Protein AF-A0A7X9A065-F1 (afdb_monomer_lite)

Structure (mmCIF, N/CA/C/O backbone):
data_AF-A0A7X9A065-F1
#
_entry.id   AF-A0A7X9A065-F1
#
loop_
_atom_site.group_PDB
_atom_site.id
_atom_site.type_symbol
_atom_site.label_atom_id
_atom_site.label_alt_id
_atom_site.label_comp_id
_atom_site.label_asym_id
_atom_site.label_entity_id
_atom_site.label_seq_id
_atom_site.pdbx_PDB_ins_code
_atom_site.Cartn_x
_atom_site.Cartn_y
_atom_site.Cartn_z
_atom_site.occupancy
_atom_site.B_iso_or_equiv
_atom_site.auth_seq_id
_atom_site.auth_comp_id
_atom_site.auth_asym_id
_atom_site.auth_atom_id
_atom_site.pdbx_PDB_model_num
ATOM 1 N N . MET A 1 1 ? 16.146 -7.407 -34.701 1.00 36.81 1 MET A N 1
ATOM 2 C CA . MET A 1 1 ? 14.923 -7.524 -33.885 1.00 36.81 1 MET A CA 1
ATOM 3 C C . MET A 1 1 ? 15.182 -8.635 -32.891 1.00 36.81 1 MET A C 1
ATOM 5 O O . MET A 1 1 ? 15.459 -9.737 -33.337 1.00 36.81 1 MET A O 1
ATOM 9 N N . LYS A 1 2 ? 15.257 -8.338 -31.592 1.00 41.25 2 LYS A N 1
ATOM 10 C CA . LYS A 1 2 ? 15.306 -9.395 -30.576 1.00 41.25 2 LYS A CA 1
ATOM 11 C C . LYS A 1 2 ? 13.859 -9.694 -30.212 1.00 41.25 2 LYS A C 1
ATOM 13 O O . LYS A 1 2 ? 13.156 -8.780 -29.791 1.00 41.25 2 LYS A O 1
ATOM 18 N N . GLU A 1 3 ? 13.423 -10.917 -30.485 1.00 39.94 3 GLU A N 1
ATOM 19 C CA . GLU A 1 3 ? 12.138 -11.413 -30.013 1.00 39.94 3 GLU A CA 1
ATOM 20 C C . GLU A 1 3 ? 12.207 -11.517 -28.494 1.00 39.94 3 GLU A C 1
ATOM 22 O O . GLU A 1 3 ? 13.069 -12.201 -27.942 1.00 39.94 3 GLU A O 1
ATOM 27 N N . TYR A 1 4 ? 11.337 -10.769 -27.828 1.00 44.81 4 TYR A N 1
ATOM 28 C CA . TYR A 1 4 ? 11.037 -11.004 -26.429 1.00 44.81 4 TYR A CA 1
ATOM 29 C C . TYR A 1 4 ? 9.935 -12.062 -26.392 1.00 44.81 4 TYR A C 1
ATOM 31 O O . TYR A 1 4 ? 8.976 -11.932 -27.158 1.00 44.81 4 TYR A O 1
ATOM 39 N N . PRO A 1 5 ? 10.064 -13.111 -25.566 1.00 45.91 5 PRO A N 1
ATOM 40 C CA . PRO A 1 5 ? 9.018 -14.110 -25.453 1.00 45.91 5 PRO A CA 1
ATOM 41 C C . PRO A 1 5 ? 7.731 -13.434 -24.971 1.00 45.91 5 PRO A C 1
ATOM 43 O O . PRO A 1 5 ? 7.743 -12.608 -24.058 1.00 45.91 5 PRO A O 1
ATOM 46 N N . VAL A 1 6 ? 6.635 -13.758 -25.647 1.00 45.78 6 VAL A N 1
ATOM 47 C CA . VAL A 1 6 ? 5.284 -13.299 -25.332 1.00 45.78 6 VAL A CA 1
ATOM 48 C C . VAL A 1 6 ? 4.894 -13.912 -23.980 1.00 45.78 6 VAL A C 1
ATOM 50 O O . VAL A 1 6 ? 4.804 -15.129 -23.864 1.00 45.78 6 VAL A O 1
ATOM 53 N N . PHE A 1 7 ? 4.691 -13.085 -22.947 1.00 53.66 7 PHE A N 1
ATOM 54 C CA . PHE A 1 7 ? 4.377 -13.500 -21.562 1.00 53.66 7 PHE A CA 1
ATOM 55 C C . PHE A 1 7 ? 2.970 -14.114 -21.383 1.00 53.66 7 PHE A C 1
ATOM 57 O O . PHE A 1 7 ? 2.549 -14.423 -20.274 1.00 53.66 7 PHE A O 1
ATOM 64 N N . GLU A 1 8 ? 2.248 -14.326 -22.480 1.00 47.06 8 GLU A N 1
ATOM 65 C CA . GLU A 1 8 ? 0.825 -14.678 -22.531 1.00 47.06 8 GLU A CA 1
ATOM 66 C C . GLU A 1 8 ? 0.543 -16.174 -22.252 1.00 47.06 8 GLU A C 1
ATOM 68 O O . GLU A 1 8 ? -0.611 -16.588 -22.206 1.00 47.06 8 GLU A O 1
ATOM 73 N N . GLU A 1 9 ? 1.575 -16.995 -22.006 1.00 43.97 9 GLU A N 1
ATOM 74 C CA . GLU A 1 9 ? 1.438 -18.429 -21.671 1.00 43.97 9 GLU A CA 1
ATOM 75 C C 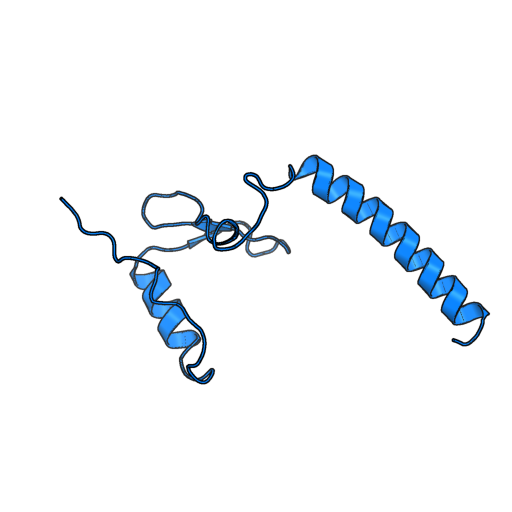. GLU A 1 9 ? 1.429 -18.750 -20.160 1.00 43.97 9 GLU A C 1
ATOM 77 O O . GLU A 1 9 ? 1.352 -19.916 -19.770 1.00 43.97 9 GLU A O 1
ATOM 82 N N . LEU A 1 10 ? 1.457 -17.753 -19.272 1.00 47.81 10 LEU A N 1
ATOM 83 C CA . LEU A 1 10 ? 1.458 -17.975 -17.818 1.00 47.81 10 LEU A CA 1
ATOM 84 C C . LEU A 1 10 ? 0.032 -18.097 -17.237 1.00 47.81 10 LEU A C 1
ATOM 86 O O . LEU A 1 10 ? -0.378 -17.292 -16.404 1.00 47.81 10 LEU A O 1
ATOM 90 N N . ILE A 1 11 ? -0.725 -19.130 -17.633 1.00 49.84 11 ILE A N 1
ATOM 91 C CA . ILE A 1 11 ? -1.964 -19.540 -16.934 1.00 49.84 11 ILE A CA 1
ATOM 92 C C . ILE A 1 11 ? -1.677 -20.750 -16.012 1.00 49.84 11 ILE A C 1
ATOM 94 O O . ILE A 1 11 ? -1.038 -21.714 -16.439 1.00 49.84 11 ILE A O 1
ATOM 98 N N . PRO A 1 12 ? -2.132 -20.739 -14.739 1.00 44.22 12 PRO A N 1
ATOM 99 C CA . PRO A 1 12 ? -1.503 -21.479 -13.648 1.00 44.22 12 PRO A CA 1
ATOM 100 C C . PRO A 1 12 ? -2.224 -22.796 -13.314 1.00 44.22 12 PRO A C 1
ATOM 102 O O . PRO A 1 12 ? -2.741 -22.950 -12.208 1.00 44.22 12 PRO A O 1
ATOM 105 N N . ASP A 1 13 ? -2.235 -23.761 -14.237 1.00 47.84 13 ASP A N 1
ATOM 106 C CA . ASP A 1 13 ? -2.719 -25.126 -13.937 1.00 47.84 13 ASP A CA 1
ATOM 107 C C . ASP A 1 13 ? -1.604 -26.186 -13.934 1.00 47.84 13 ASP A C 1
ATOM 109 O O . ASP A 1 13 ? -1.827 -27.366 -14.191 1.00 47.84 13 ASP A O 1
ATOM 113 N N . GLN A 1 14 ? -0.365 -25.779 -13.644 1.00 49.38 14 GLN A N 1
ATOM 114 C CA . GLN A 1 14 ? 0.731 -26.724 -13.427 1.00 49.38 14 GLN A CA 1
ATOM 115 C C . GLN A 1 14 ? 0.990 -26.915 -11.923 1.00 49.38 14 GLN A C 1
ATOM 117 O O . GLN A 1 14 ? 1.111 -25.932 -11.183 1.00 49.38 14 GLN A O 1
ATOM 122 N N . PRO A 1 15 ? 1.073 -28.170 -11.436 1.00 45.75 15 PRO A N 1
ATOM 123 C CA . PRO A 1 15 ? 1.323 -28.462 -10.031 1.00 45.75 15 PRO A CA 1
ATOM 124 C C . PRO A 1 15 ? 2.636 -27.813 -9.580 1.00 45.75 15 PRO A C 1
ATOM 126 O O . PRO A 1 15 ? 3.601 -27.746 -10.336 1.00 45.75 15 PRO A O 1
ATOM 129 N N . ARG A 1 16 ? 2.664 -27.356 -8.322 1.00 54.34 16 ARG A N 1
ATOM 130 C CA . ARG A 1 16 ? 3.722 -26.588 -7.626 1.00 54.34 16 ARG A CA 1
ATOM 131 C C . ARG A 1 16 ? 5.132 -27.231 -7.575 1.00 54.34 16 ARG A C 1
ATOM 133 O O . ARG A 1 16 ? 5.882 -26.954 -6.643 1.00 54.34 16 ARG A O 1
ATOM 140 N N . GLN A 1 17 ? 5.504 -28.119 -8.492 1.00 52.75 17 GLN A N 1
ATOM 141 C CA . GLN A 1 17 ? 6.734 -28.908 -8.413 1.00 52.75 17 GLN A CA 1
ATOM 142 C C . GLN A 1 17 ? 7.991 -28.178 -8.906 1.00 52.75 17 GLN A C 1
ATOM 144 O O . GLN A 1 17 ? 9.063 -28.486 -8.400 1.00 52.75 17 GLN A O 1
ATOM 149 N N . ASN A 1 18 ? 7.896 -27.133 -9.738 1.00 66.62 18 ASN A N 1
ATOM 150 C CA . ASN A 1 18 ? 9.095 -26.525 -10.343 1.00 66.62 18 ASN A CA 1
ATOM 151 C C . ASN A 1 18 ? 9.300 -25.039 -10.004 1.00 66.62 18 ASN A C 1
ATOM 153 O O . ASN A 1 18 ? 9.935 -24.316 -10.763 1.00 66.62 18 ASN A O 1
ATOM 157 N N . LEU A 1 19 ? 8.810 -24.554 -8.854 1.00 72.56 19 LEU A N 1
ATOM 158 C CA . LEU A 1 19 ? 9.026 -23.149 -8.461 1.00 72.56 19 LEU A CA 1
ATOM 159 C C . LEU A 1 19 ? 10.522 -22.804 -8.366 1.00 72.56 19 LEU A C 1
ATOM 161 O O . LEU A 1 19 ? 10.936 -21.725 -8.773 1.00 72.56 19 LEU A O 1
ATOM 165 N N . ARG A 1 20 ? 11.341 -23.730 -7.853 1.00 77.62 20 ARG A N 1
ATOM 166 C CA . ARG A 1 20 ? 12.794 -23.535 -7.758 1.00 77.62 20 ARG A CA 1
ATOM 167 C C . ARG A 1 20 ? 13.451 -23.463 -9.134 1.00 77.62 20 ARG A C 1
ATOM 169 O O . ARG A 1 20 ? 14.192 -22.523 -9.383 1.00 77.62 20 ARG A O 1
ATOM 176 N N . GLU A 1 21 ? 13.138 -24.406 -10.017 1.00 78.38 21 GLU A N 1
ATOM 177 C CA . GLU A 1 21 ? 13.667 -24.432 -11.388 1.00 78.38 21 GLU A CA 1
ATOM 178 C C . GLU A 1 21 ? 13.238 -23.188 -12.183 1.00 78.38 21 GLU A C 1
ATOM 180 O O . GLU A 1 21 ? 14.026 -22.609 -12.931 1.00 78.38 21 GLU A O 1
ATOM 185 N N . PHE A 1 22 ? 12.007 -22.721 -11.962 1.00 79.00 22 PHE A N 1
ATOM 186 C CA . PHE A 1 22 ? 11.489 -21.490 -12.546 1.00 79.00 22 PHE A CA 1
ATOM 187 C C . PHE A 1 22 ? 12.247 -20.251 -12.045 1.00 79.00 22 PHE A C 1
ATOM 189 O O . PHE A 1 22 ? 12.676 -19.426 -12.847 1.00 79.00 22 PHE A O 1
ATOM 196 N N . ILE A 1 23 ? 12.488 -20.144 -10.733 1.00 81.62 23 ILE A N 1
ATOM 197 C CA . ILE A 1 23 ? 13.297 -19.061 -10.148 1.00 81.62 23 ILE A CA 1
ATOM 198 C C . ILE A 1 23 ? 14.734 -19.092 -10.681 1.00 81.62 23 ILE A C 1
ATOM 200 O O . ILE A 1 23 ? 15.301 -18.040 -10.974 1.00 81.62 23 ILE A O 1
ATOM 204 N N . ASP A 1 24 ? 15.327 -20.278 -10.810 1.00 84.00 24 ASP A N 1
ATOM 205 C CA . ASP A 1 24 ? 16.680 -20.432 -11.343 1.00 84.00 24 ASP A CA 1
ATOM 206 C C . ASP A 1 24 ? 16.743 -19.969 -12.808 1.00 84.00 24 ASP A C 1
ATOM 208 O O . ASP A 1 24 ? 17.621 -19.184 -13.155 1.00 84.00 24 ASP A O 1
ATOM 212 N N . THR A 1 25 ? 15.738 -20.313 -13.620 1.00 83.50 25 THR A N 1
ATOM 213 C CA . THR A 1 25 ? 15.598 -19.826 -15.005 1.00 83.50 25 THR A CA 1
ATOM 214 C C . THR A 1 25 ? 15.471 -18.301 -15.074 1.00 83.50 25 THR A C 1
ATOM 216 O O . THR A 1 25 ? 16.097 -17.667 -15.922 1.00 83.50 25 THR A O 1
ATOM 219 N N . LEU A 1 26 ? 14.691 -17.683 -14.179 1.00 85.38 26 LEU A N 1
ATOM 220 C CA . LEU A 1 26 ? 14.565 -16.221 -14.115 1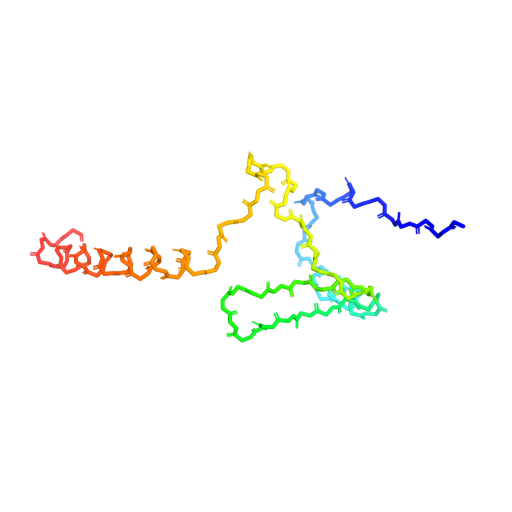.00 85.38 26 LEU A CA 1
ATOM 221 C C . LEU A 1 26 ? 15.898 -15.556 -13.757 1.00 85.38 26 LEU A C 1
ATOM 223 O O . LEU A 1 26 ? 16.292 -14.570 -14.382 1.00 85.38 26 LEU A O 1
ATOM 227 N N . ARG A 1 27 ? 16.619 -16.109 -12.781 1.00 84.00 27 ARG A N 1
ATOM 228 C CA . ARG A 1 27 ? 17.925 -15.588 -12.372 1.00 84.00 27 ARG A CA 1
ATOM 229 C C . ARG A 1 27 ? 18.956 -15.717 -13.494 1.00 84.00 27 ARG A C 1
ATOM 231 O O . ARG A 1 27 ? 19.671 -14.754 -13.761 1.00 84.00 27 ARG A O 1
ATOM 238 N N . ASP A 1 28 ? 18.994 -16.859 -14.175 1.00 86.69 28 ASP A N 1
ATOM 239 C CA . ASP A 1 28 ? 19.867 -17.091 -15.333 1.00 86.69 28 ASP A CA 1
ATOM 240 C C . ASP A 1 28 ? 19.486 -16.184 -16.515 1.00 86.69 28 ASP A C 1
ATOM 242 O O . ASP A 1 28 ? 20.347 -15.721 -17.263 1.00 86.69 28 ASP A O 1
ATOM 246 N N . GLY A 1 29 ? 18.195 -15.862 -16.637 1.00 83.50 29 GLY A N 1
ATOM 247 C CA . GLY A 1 29 ? 17.656 -14.887 -17.578 1.00 83.50 29 GLY A CA 1
ATOM 248 C C . GLY A 1 29 ? 18.023 -13.434 -17.268 1.00 83.50 29 GLY A C 1
ATOM 249 O O . GLY A 1 29 ? 17.779 -12.581 -18.116 1.00 83.50 29 GLY A O 1
ATOM 250 N N . GLY A 1 30 ? 18.624 -13.143 -16.108 1.00 85.62 30 GLY A N 1
ATOM 251 C CA . GLY A 1 30 ? 19.059 -11.804 -15.698 1.00 85.62 30 GLY A CA 1
ATOM 252 C C . GLY A 1 30 ? 18.025 -11.004 -14.901 1.00 85.62 30 GLY A C 1
ATOM 253 O O . GLY A 1 30 ? 18.225 -9.807 -14.705 1.00 85.62 30 GLY A O 1
ATOM 254 N N . TYR A 1 31 ? 16.937 -11.633 -14.447 1.00 88.50 31 TYR A N 1
ATOM 255 C CA . TYR A 1 31 ? 15.954 -10.979 -13.584 1.00 88.50 31 TYR A CA 1
ATOM 256 C C . TYR A 1 31 ? 16.481 -10.848 -12.152 1.00 88.50 31 TYR A C 1
ATOM 258 O O . TYR A 1 31 ? 17.156 -11.742 -11.630 1.00 88.50 31 TYR A O 1
ATOM 266 N N . GLN A 1 32 ? 16.149 -9.738 -11.498 1.00 87.94 32 GLN A N 1
ATOM 267 C CA . GLN A 1 32 ? 16.586 -9.426 -10.136 1.00 87.94 32 GLN A CA 1
ATOM 268 C C . GLN A 1 32 ? 15.418 -8.932 -9.289 1.00 87.94 32 GLN A C 1
ATOM 270 O O . GLN A 1 32 ? 14.465 -8.378 -9.816 1.00 87.94 32 GLN A O 1
ATOM 275 N N . VAL A 1 33 ? 15.486 -9.116 -7.973 1.00 87.25 33 VAL A N 1
ATOM 276 C CA . VAL A 1 33 ? 14.479 -8.584 -7.045 1.00 87.25 33 VAL A CA 1
ATOM 277 C C . VAL A 1 33 ? 15.092 -7.422 -6.277 1.00 87.25 33 VAL A C 1
ATOM 279 O O . VAL A 1 33 ? 16.115 -7.597 -5.609 1.00 87.25 33 VAL A O 1
ATOM 282 N N . THR A 1 34 ? 14.473 -6.250 -6.361 1.00 87.06 34 THR A N 1
ATOM 283 C CA . THR A 1 34 ? 14.822 -5.082 -5.545 1.00 87.06 34 THR A CA 1
ATOM 284 C C . THR A 1 34 ? 13.932 -5.018 -4.314 1.00 87.06 34 THR A C 1
ATOM 286 O O . THR A 1 34 ? 12.803 -5.500 -4.323 1.00 87.06 34 THR A O 1
ATOM 289 N N . ASP A 1 35 ? 14.463 -4.458 -3.227 1.00 81.50 35 ASP A N 1
ATOM 290 C CA . ASP A 1 35 ? 13.734 -4.285 -1.966 1.00 81.50 35 ASP A CA 1
ATOM 291 C C . ASP A 1 35 ? 13.147 -5.582 -1.378 1.00 81.50 35 ASP A C 1
ATOM 293 O O . ASP A 1 35 ? 12.142 -5.558 -0.675 1.00 81.50 35 ASP A O 1
ATOM 297 N N . GLY A 1 36 ? 13.825 -6.720 -1.583 1.00 81.19 36 GLY A N 1
ATOM 298 C CA . GLY A 1 36 ? 13.398 -8.046 -1.104 1.00 81.19 36 GLY A CA 1
ATOM 299 C C . GLY A 1 36 ? 13.242 -8.200 0.417 1.00 81.19 36 GLY A C 1
ATOM 300 O O . GLY A 1 36 ? 12.698 -9.199 0.877 1.00 81.19 36 GLY A O 1
ATOM 301 N N . HIS A 1 37 ? 13.728 -7.240 1.209 1.00 79.50 37 HIS A N 1
ATOM 302 C CA . HIS A 1 37 ? 13.492 -7.187 2.657 1.00 79.50 37 HIS A CA 1
ATOM 303 C C . HIS A 1 37 ? 12.168 -6.494 3.019 1.00 79.50 37 HIS A C 1
ATOM 305 O O . HIS A 1 37 ? 11.660 -6.653 4.128 1.00 79.50 37 HIS A O 1
ATOM 311 N N . THR A 1 38 ? 11.619 -5.710 2.097 1.00 82.19 38 THR A N 1
ATOM 312 C CA . THR A 1 38 ? 10.349 -5.016 2.277 1.00 82.19 38 THR A CA 1
ATOM 313 C C . THR A 1 38 ? 9.189 -5.934 1.884 1.00 82.19 38 THR A C 1
ATOM 315 O O . THR A 1 38 ? 9.388 -6.897 1.140 1.00 82.19 38 THR A O 1
ATOM 318 N N . PRO A 1 39 ? 7.968 -5.665 2.374 1.00 75.81 39 PRO A N 1
ATOM 319 C CA . PRO A 1 39 ? 6.787 -6.431 1.981 1.00 75.81 39 PRO A CA 1
ATOM 320 C C . PRO A 1 39 ? 6.396 -6.261 0.504 1.00 75.81 39 PRO A C 1
ATOM 322 O O . PRO A 1 39 ? 5.678 -7.112 -0.009 1.00 75.81 39 PRO A O 1
ATOM 325 N N . ASP A 1 40 ? 6.886 -5.218 -0.178 1.00 79.94 40 ASP A N 1
ATOM 326 C CA . ASP A 1 40 ? 6.514 -4.885 -1.558 1.00 79.94 40 ASP A CA 1
ATOM 327 C C . ASP A 1 40 ? 7.751 -4.843 -2.476 1.00 79.94 40 ASP A C 1
ATOM 329 O O . ASP A 1 40 ? 8.148 -3.753 -2.907 1.00 79.94 40 ASP A O 1
ATOM 333 N N . PRO A 1 41 ? 8.391 -5.997 -2.750 1.00 86.62 41 PRO A N 1
ATOM 334 C CA . PRO A 1 41 ? 9.550 -6.056 -3.626 1.00 86.62 41 PRO A CA 1
ATOM 335 C C . PRO A 1 41 ? 9.148 -5.913 -5.095 1.00 86.62 41 PRO A C 1
ATOM 337 O O . PRO A 1 41 ? 8.132 -6.458 -5.533 1.00 86.62 41 PRO A O 1
ATOM 340 N N . ASP A 1 42 ? 9.995 -5.248 -5.874 1.00 86.62 42 ASP A N 1
ATOM 341 C CA . ASP A 1 42 ? 9.812 -5.140 -7.319 1.00 86.62 42 ASP A CA 1
ATOM 342 C C . ASP A 1 42 ? 10.708 -6.161 -8.041 1.00 86.62 42 ASP A C 1
ATOM 344 O O . ASP A 1 42 ? 11.877 -6.372 -7.698 1.00 86.62 42 ASP A O 1
ATOM 348 N N . LEU A 1 43 ? 10.146 -6.821 -9.056 1.00 87.62 43 LEU A N 1
ATOM 349 C CA . LEU A 1 43 ? 10.895 -7.685 -9.963 1.00 87.62 43 LEU A CA 1
ATOM 350 C C . LEU A 1 43 ? 11.442 -6.830 -11.104 1.00 87.62 43 LEU A C 1
ATOM 352 O O . LEU A 1 43 ? 10.683 -6.163 -11.799 1.00 87.62 43 LEU A O 1
ATOM 356 N N . ILE A 1 44 ? 12.749 -6.866 -11.311 1.00 89.44 44 ILE A N 1
ATOM 357 C CA . ILE A 1 44 ? 13.469 -6.089 -12.314 1.00 89.44 44 ILE A CA 1
ATOM 358 C C . ILE A 1 44 ? 13.867 -6.999 -13.476 1.00 89.44 44 ILE A C 1
ATOM 360 O O . ILE A 1 44 ? 14.454 -8.065 -13.274 1.00 89.44 44 ILE A O 1
ATOM 364 N N . ASP A 1 45 ? 13.535 -6.571 -14.694 1.00 86.75 45 ASP A N 1
ATOM 365 C CA . ASP A 1 45 ? 13.900 -7.225 -15.945 1.00 86.75 45 ASP A CA 1
ATOM 366 C C . ASP A 1 45 ? 15.412 -7.081 -16.242 1.00 86.75 45 ASP A C 1
ATOM 368 O O . ASP A 1 45 ? 16.090 -6.218 -15.680 1.00 86.75 45 ASP A O 1
ATOM 372 N N . PRO A 1 46 ? 15.975 -7.880 -17.165 1.00 86.69 46 PRO A N 1
ATOM 373 C CA . PRO A 1 46 ? 17.398 -7.800 -17.517 1.00 86.69 46 PRO A CA 1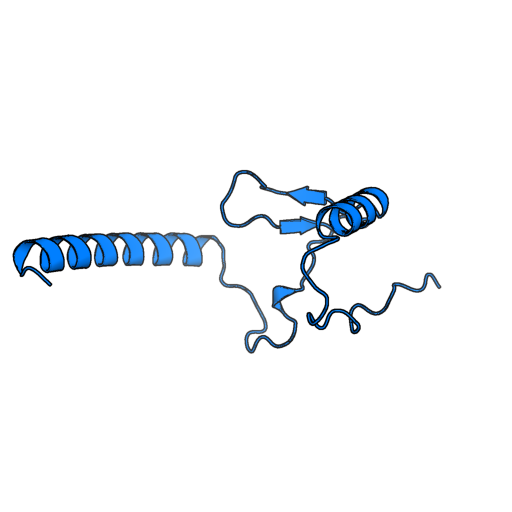
ATOM 374 C C . PRO A 1 46 ? 17.832 -6.464 -18.151 1.00 86.69 46 PRO A C 1
ATOM 376 O O . PRO A 1 46 ? 19.027 -6.215 -18.308 1.00 86.69 46 PRO A O 1
ATOM 379 N N . MET A 1 47 ? 16.884 -5.604 -18.545 1.00 84.50 47 MET A N 1
ATOM 380 C CA . MET A 1 47 ? 17.136 -4.232 -19.000 1.00 84.50 47 MET A CA 1
ATOM 381 C C . MET A 1 47 ? 17.082 -3.204 -17.858 1.00 84.50 47 MET A C 1
ATOM 383 O O . MET A 1 47 ? 17.260 -2.013 -18.118 1.00 84.50 47 MET A O 1
ATOM 387 N N . GLY A 1 48 ? 16.857 -3.630 -16.614 1.00 81.88 48 GLY A N 1
ATOM 388 C CA . GLY A 1 48 ? 16.798 -2.759 -15.444 1.00 81.88 48 GLY A CA 1
ATOM 389 C C . GLY A 1 48 ? 15.443 -2.080 -15.225 1.00 81.88 48 GLY A C 1
ATOM 390 O O . GLY A 1 48 ? 15.383 -1.090 -14.501 1.00 81.88 48 GLY A O 1
ATOM 391 N N . ARG A 1 49 ? 14.360 -2.557 -15.851 1.00 84.56 49 ARG A N 1
ATOM 392 C CA . ARG A 1 49 ? 13.005 -2.004 -15.679 1.00 84.56 49 ARG A CA 1
ATOM 393 C C . ARG A 1 49 ? 12.166 -2.891 -14.772 1.00 84.56 49 ARG A C 1
ATOM 395 O O . ARG A 1 49 ? 12.274 -4.109 -14.839 1.00 84.56 49 ARG A O 1
ATOM 402 N N . ALA A 1 50 ? 11.293 -2.285 -13.973 1.00 84.38 50 ALA A N 1
ATOM 403 C CA . ALA A 1 50 ? 10.322 -3.035 -13.188 1.00 84.38 50 ALA A CA 1
ATOM 404 C C . ALA A 1 50 ? 9.347 -3.789 -14.106 1.00 84.38 50 ALA A C 1
ATOM 406 O O . ALA A 1 50 ? 8.887 -3.266 -15.124 1.00 84.38 50 ALA A O 1
ATOM 407 N N . VAL A 1 51 ? 9.064 -5.036 -13.747 1.00 85.75 51 VAL A N 1
ATOM 408 C CA . VAL A 1 51 ? 8.088 -5.887 -14.415 1.00 85.75 51 VAL A CA 1
ATOM 409 C C . VAL A 1 51 ? 6.687 -5.432 -14.009 1.00 85.75 51 VAL A C 1
ATOM 411 O O . VAL A 1 51 ? 6.337 -5.398 -12.832 1.00 85.75 51 VAL A O 1
ATOM 414 N N . GLU A 1 52 ? 5.865 -5.112 -15.003 1.00 84.00 52 GLU A N 1
ATOM 415 C CA . GLU A 1 52 ? 4.536 -4.517 -14.819 1.00 84.00 52 GLU A CA 1
ATOM 416 C C . GLU A 1 52 ? 3.410 -5.569 -14.817 1.00 84.00 52 GLU A C 1
ATOM 418 O O . GLU A 1 52 ? 2.307 -5.300 -15.291 1.00 84.00 52 GLU A O 1
ATOM 423 N N . THR A 1 53 ? 3.660 -6.772 -14.284 1.00 81.75 53 THR A N 1
ATOM 424 C CA . THR A 1 53 ? 2.669 -7.875 -14.237 1.00 81.75 53 THR A CA 1
ATOM 425 C C . THR A 1 53 ? 1.384 -7.488 -13.512 1.00 81.75 53 THR A C 1
ATOM 427 O O . THR A 1 53 ? 0.319 -8.013 -13.810 1.00 81.75 53 THR A O 1
ATOM 430 N N . TRP A 1 54 ? 1.451 -6.520 -12.596 1.00 78.94 54 TRP A N 1
ATOM 431 C CA . TRP A 1 54 ? 0.287 -5.973 -11.898 1.00 78.94 54 TRP A CA 1
ATOM 432 C C . TRP A 1 54 ? -0.742 -5.311 -12.832 1.00 78.94 54 TRP A C 1
ATOM 434 O O . TRP A 1 54 ? -1.878 -5.113 -12.415 1.00 78.94 54 TRP A O 1
ATOM 444 N N . ARG A 1 55 ? -0.374 -4.957 -14.074 1.00 83.44 55 ARG A N 1
ATOM 445 C CA . ARG A 1 55 ? -1.301 -4.403 -15.078 1.00 83.44 55 ARG A CA 1
ATOM 446 C C . ARG A 1 55 ? -2.118 -5.474 -15.793 1.00 83.44 55 ARG A C 1
ATOM 448 O O . ARG A 1 55 ? -3.139 -5.155 -16.402 1.00 83.44 55 ARG A O 1
ATOM 455 N N . GLU A 1 56 ? -1.668 -6.723 -15.774 1.00 84.38 56 GLU A N 1
ATOM 456 C CA . GLU A 1 56 ? -2.335 -7.804 -16.489 1.00 84.38 56 GLU A CA 1
ATOM 457 C C . GLU A 1 56 ? -3.681 -8.103 -15.822 1.00 84.38 56 GLU A C 1
ATOM 459 O O . GLU A 1 56 ? -3.749 -8.470 -14.651 1.00 84.38 56 GLU A O 1
ATOM 464 N N . ASN A 1 57 ? -4.773 -7.913 -16.571 1.00 81.38 57 ASN A N 1
ATOM 465 C CA . ASN A 1 57 ? -6.143 -8.128 -16.092 1.00 81.38 57 ASN A CA 1
ATOM 466 C C . ASN A 1 57 ? -6.531 -7.287 -14.849 1.00 81.38 57 ASN A C 1
ATOM 468 O O . ASN A 1 57 ? -7.416 -7.674 -14.083 1.00 81.38 57 ASN A O 1
ATOM 472 N N . TYR A 1 58 ? -5.894 -6.129 -14.648 1.00 79.69 58 TYR A N 1
ATOM 473 C CA . TYR A 1 58 ? -6.191 -5.221 -13.538 1.00 79.69 58 TYR A CA 1
ATOM 474 C C . TYR A 1 58 ? -6.882 -3.939 -14.037 1.00 79.69 58 TYR A C 1
ATOM 476 O O . TYR A 1 58 ? -6.477 -3.381 -15.057 1.00 79.69 58 TYR A O 1
ATOM 484 N N . PRO A 1 59 ? -7.940 -3.447 -13.360 1.00 86.75 59 PRO A N 1
ATOM 485 C CA . PRO A 1 59 ? -8.779 -2.367 -13.887 1.00 86.75 59 PRO A CA 1
ATOM 486 C C . PRO A 1 59 ? -8.161 -0.966 -13.766 1.00 86.75 59 PRO A C 1
ATOM 488 O O . PRO A 1 59 ? -8.697 -0.017 -14.337 1.00 86.75 59 PRO A O 1
ATOM 491 N N . TYR A 1 60 ? -7.064 -0.815 -13.022 1.00 87.62 60 TYR A N 1
ATOM 492 C CA . TYR A 1 60 ? -6.406 0.471 -12.802 1.00 87.62 60 TYR A CA 1
ATOM 493 C C . TYR A 1 60 ? -5.175 0.622 -13.693 1.00 87.62 60 TYR A C 1
ATOM 495 O O . TYR A 1 60 ? -4.359 -0.290 -13.810 1.00 87.62 60 TYR A O 1
ATOM 503 N N . SER A 1 61 ? -5.027 1.801 -14.298 1.00 87.88 61 SER A N 1
ATOM 504 C CA . SER A 1 61 ? -3.912 2.125 -15.194 1.00 87.88 61 SER A CA 1
ATOM 505 C C . SER A 1 61 ? -2.595 2.397 -14.467 1.00 87.88 61 SER A C 1
ATOM 507 O O . SER A 1 61 ? -1.532 2.323 -15.084 1.00 87.88 61 SER A O 1
ATOM 509 N N . GLU A 1 62 ? -2.667 2.742 -13.181 1.00 88.69 62 GLU A N 1
ATOM 510 C CA . GLU A 1 62 ? -1.546 3.175 -12.349 1.00 88.69 62 GLU A CA 1
ATOM 511 C C . GLU A 1 62 ? -1.643 2.532 -10.959 1.00 88.69 62 GLU A C 1
ATOM 513 O O . GLU A 1 62 ? -2.741 2.307 -10.442 1.00 88.69 62 GLU A O 1
ATOM 518 N N . ARG A 1 63 ? -0.486 2.229 -10.356 1.00 87.81 63 ARG A N 1
ATOM 519 C CA . ARG A 1 63 ? -0.402 1.867 -8.935 1.00 87.81 63 ARG A CA 1
ATOM 520 C C . ARG A 1 63 ? -0.615 3.123 -8.096 1.00 87.81 63 ARG A C 1
ATOM 522 O O . ARG A 1 63 ? -0.218 4.214 -8.500 1.00 87.81 63 ARG A O 1
ATOM 529 N N . LEU A 1 64 ? -1.185 2.945 -6.906 1.00 89.56 64 LEU A N 1
ATOM 530 C CA . LEU A 1 64 ? -1.199 3.996 -5.893 1.00 89.56 64 LEU A CA 1
ATOM 531 C C . LEU A 1 64 ? 0.240 4.442 -5.603 1.00 89.56 64 LEU A C 1
ATOM 533 O O . LEU A 1 64 ? 1.158 3.611 -5.603 1.00 89.56 64 LEU A O 1
ATOM 537 N N . SER A 1 65 ? 0.446 5.737 -5.356 1.00 90.75 65 SER A N 1
ATOM 538 C CA . SER A 1 65 ? 1.770 6.204 -4.960 1.00 90.75 65 SER A CA 1
ATOM 539 C C . SER A 1 65 ? 2.188 5.536 -3.648 1.00 90.75 65 SER A C 1
ATOM 541 O O . SER A 1 65 ? 1.359 5.213 -2.793 1.00 90.75 65 SER A O 1
ATOM 543 N N . ARG A 1 66 ? 3.494 5.315 -3.472 1.00 87.38 66 ARG A N 1
ATOM 544 C CA . ARG A 1 66 ? 3.996 4.673 -2.251 1.00 87.38 66 ARG A CA 1
ATOM 545 C C . ARG A 1 66 ? 3.654 5.493 -1.003 1.00 87.38 66 ARG A C 1
ATOM 547 O O . ARG A 1 66 ? 3.345 4.910 0.025 1.00 87.38 66 ARG A O 1
ATOM 554 N N . GLU A 1 67 ? 3.681 6.819 -1.099 1.00 92.19 67 GLU A N 1
ATOM 555 C CA . GLU A 1 67 ? 3.340 7.714 0.012 1.00 92.19 67 GLU A CA 1
ATOM 556 C C . GLU A 1 67 ? 1.875 7.564 0.441 1.00 92.19 67 GLU A C 1
ATOM 558 O O . GLU A 1 67 ? 1.605 7.334 1.619 1.00 92.19 67 GLU A O 1
ATOM 563 N N . GLU A 1 68 ? 0.939 7.615 -0.512 1.00 93.81 68 GLU A N 1
ATOM 564 C CA . GLU A 1 68 ? -0.490 7.435 -0.230 1.00 93.81 68 GLU A CA 1
ATOM 565 C C . GLU A 1 68 ? -0.782 6.031 0.307 1.00 93.81 68 GLU A C 1
ATOM 567 O O . GLU A 1 68 ? -1.522 5.881 1.276 1.00 93.81 68 GLU A O 1
ATOM 572 N N . TYR A 1 69 ? -0.160 5.000 -0.274 1.00 92.38 69 TYR A N 1
ATOM 573 C CA . TYR A 1 69 ? -0.305 3.624 0.196 1.00 92.38 69 TYR A CA 1
ATOM 574 C C . TYR A 1 69 ? 0.152 3.455 1.647 1.00 92.38 69 TYR A C 1
ATOM 576 O O . TYR A 1 69 ? -0.575 2.880 2.453 1.00 92.38 69 TYR A O 1
ATOM 584 N N . GLU A 1 70 ? 1.342 3.950 1.997 1.00 91.56 70 GLU A N 1
ATOM 585 C CA . GLU A 1 70 ? 1.873 3.821 3.357 1.00 91.56 70 GLU A CA 1
ATOM 586 C C . GLU A 1 70 ? 1.013 4.575 4.379 1.00 91.56 70 GLU A C 1
ATOM 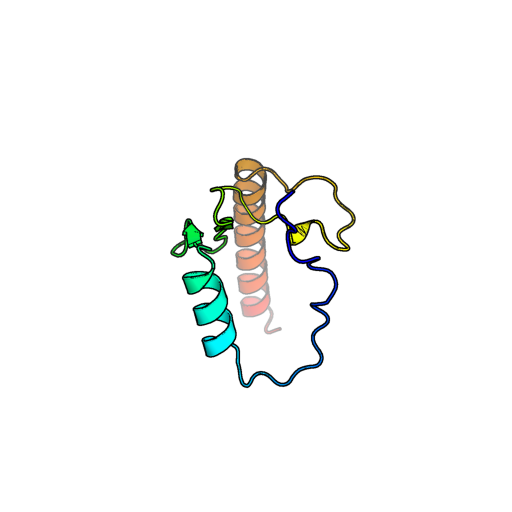588 O O . GLU A 1 70 ? 0.779 4.063 5.478 1.00 91.56 70 GLU A O 1
ATOM 593 N N . LEU A 1 71 ? 0.498 5.751 4.007 1.00 95.56 71 LEU A N 1
ATOM 594 C CA . LEU A 1 71 ? -0.390 6.541 4.855 1.00 95.56 71 LEU A CA 1
ATOM 595 C C . LEU A 1 71 ? -1.716 5.814 5.120 1.00 95.56 71 LEU A C 1
ATOM 597 O O . LEU A 1 71 ? -2.099 5.628 6.277 1.00 95.56 71 LEU A O 1
ATOM 601 N N . GLU A 1 72 ? -2.389 5.357 4.065 1.00 96.12 72 GLU A N 1
ATOM 602 C CA . GLU A 1 72 ? -3.660 4.635 4.192 1.00 96.12 72 GLU A CA 1
ATOM 603 C C . GLU A 1 72 ? -3.481 3.296 4.915 1.00 96.12 72 GLU A C 1
ATOM 605 O O . GLU A 1 72 ? -4.283 2.931 5.779 1.00 96.12 72 GLU A O 1
ATOM 610 N N . LYS A 1 73 ? -2.379 2.585 4.646 1.00 93.88 73 LYS A N 1
ATOM 611 C CA . LYS A 1 73 ? -2.020 1.354 5.360 1.00 93.88 73 LYS A CA 1
ATOM 612 C C . LYS A 1 73 ? -1.874 1.604 6.859 1.00 93.88 73 LYS A C 1
ATOM 614 O O . LYS A 1 73 ? -2.381 0.811 7.651 1.00 93.88 73 LYS A O 1
ATOM 619 N N . TYR A 1 74 ? -1.213 2.689 7.260 1.00 95.81 74 TYR A N 1
ATOM 620 C CA . TYR A 1 74 ? -1.051 3.047 8.669 1.00 95.81 74 TYR A CA 1
ATOM 621 C C . TYR A 1 74 ? -2.399 3.312 9.357 1.00 95.81 74 TYR A C 1
ATOM 623 O O . TYR A 1 74 ? -2.647 2.790 10.446 1.00 95.81 74 TYR A O 1
ATOM 631 N N . TYR A 1 75 ? -3.301 4.061 8.715 1.00 97.38 75 TYR A N 1
ATOM 632 C CA . TYR A 1 75 ? -4.639 4.292 9.263 1.00 97.38 75 TYR A CA 1
ATOM 633 C C . TYR A 1 75 ? -5.442 3.000 9.384 1.00 97.38 75 TYR A C 1
ATOM 635 O O . TYR A 1 75 ? -6.021 2.734 10.438 1.00 97.38 75 TYR A O 1
ATOM 643 N N . LEU A 1 76 ? -5.415 2.149 8.357 1.00 97.44 76 LEU A N 1
ATOM 644 C CA . LEU A 1 76 ? -6.105 0.865 8.399 1.00 97.44 76 LEU A CA 1
ATOM 645 C C . LEU A 1 76 ? -5.567 -0.035 9.519 1.00 97.44 76 LEU A C 1
ATOM 647 O O . LEU A 1 76 ? -6.349 -0.681 10.210 1.00 97.44 76 LEU A O 1
ATOM 651 N N . GLN A 1 77 ? -4.253 -0.049 9.750 1.00 96.81 77 GLN A N 1
ATOM 652 C CA . GLN A 1 77 ? -3.648 -0.792 10.859 1.00 96.81 77 GLN A CA 1
ATOM 653 C C . GLN A 1 77 ? -4.162 -0.320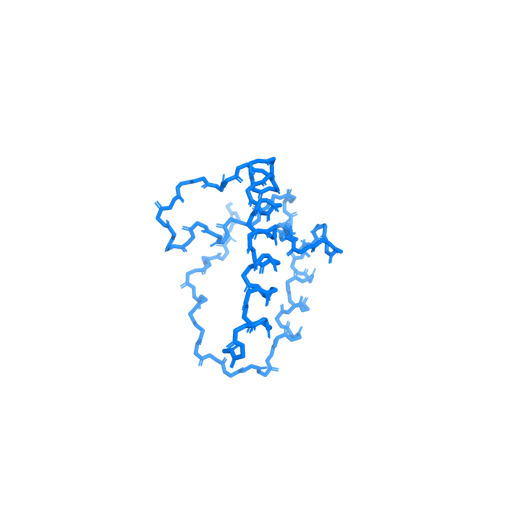 12.225 1.00 96.81 77 GLN A C 1
ATOM 655 O O . GLN A 1 77 ? -4.448 -1.154 13.084 1.00 96.81 77 GLN A O 1
ATOM 660 N N . ILE A 1 78 ? -4.330 0.991 12.425 1.00 97.50 78 ILE A N 1
ATOM 661 C CA . ILE A 1 78 ? -4.924 1.536 13.655 1.00 97.50 78 ILE A CA 1
ATOM 662 C C . ILE A 1 78 ? -6.363 1.042 13.828 1.00 97.50 78 ILE A C 1
ATOM 664 O O . ILE A 1 78 ? -6.736 0.610 14.919 1.00 97.50 78 ILE A O 1
ATOM 668 N N . GLU A 1 79 ? -7.173 1.094 12.771 1.00 97.69 79 GLU A N 1
ATOM 669 C CA . GLU A 1 79 ? -8.566 0.643 12.843 1.00 97.69 79 GLU A CA 1
ATOM 670 C C . GLU A 1 79 ? -8.673 -0.867 13.081 1.00 97.69 79 GLU A C 1
ATOM 672 O O . GLU A 1 79 ? -9.514 -1.308 13.864 1.00 97.69 79 GLU A O 1
ATOM 677 N N . LEU A 1 80 ? -7.780 -1.666 12.492 1.00 97.38 80 LEU A N 1
ATOM 678 C CA . LEU A 1 80 ? -7.712 -3.104 12.751 1.00 97.38 80 LEU A CA 1
ATOM 679 C C . LEU A 1 80 ? -7.364 -3.409 14.209 1.00 97.38 80 LEU A C 1
ATOM 681 O O . LEU A 1 80 ? -7.977 -4.297 14.793 1.00 97.38 80 LEU A O 1
ATOM 685 N N . LEU A 1 81 ? -6.439 -2.662 14.818 1.00 97.38 81 LEU A N 1
ATOM 686 C CA . LEU A 1 81 ? -6.134 -2.816 16.244 1.00 97.38 81 LEU A CA 1
ATOM 687 C C . LEU A 1 81 ? -7.350 -2.482 17.113 1.00 97.38 81 LEU A C 1
ATOM 689 O O . LEU A 1 81 ? -7.671 -3.230 18.032 1.00 97.38 81 LEU A O 1
ATOM 693 N N . LYS A 1 82 ? -8.074 -1.399 16.807 1.00 95.31 82 LYS A N 1
ATOM 694 C CA . LYS A 1 82 ? -9.320 -1.059 17.518 1.00 95.31 82 LYS A CA 1
ATOM 695 C C . LYS A 1 82 ? -10.369 -2.163 17.387 1.00 95.31 82 LYS A C 1
ATOM 697 O O . LYS A 1 82 ? -11.010 -2.505 18.377 1.00 95.31 82 LYS A O 1
ATOM 702 N N . LEU A 1 83 ? -10.533 -2.720 16.185 1.00 95.06 83 LEU A N 1
ATOM 703 C CA . LEU A 1 83 ? -11.450 -3.830 15.935 1.00 95.06 83 LEU A CA 1
ATOM 704 C C . LEU A 1 83 ? -11.055 -5.074 16.739 1.00 95.06 83 LEU A C 1
ATOM 706 O O . LEU A 1 83 ? -11.926 -5.710 17.322 1.00 95.06 83 LEU A O 1
ATOM 710 N N . GLN A 1 84 ? -9.761 -5.398 16.793 1.00 94.06 84 GLN A N 1
ATOM 711 C CA . GLN A 1 84 ? -9.241 -6.514 17.586 1.00 94.06 84 GLN A CA 1
ATOM 712 C C . GLN A 1 84 ? -9.544 -6.332 19.075 1.00 94.06 84 GLN A C 1
ATOM 714 O O . GLN A 1 84 ? -10.119 -7.233 19.675 1.00 94.06 84 GLN A O 1
ATOM 719 N N . TYR A 1 85 ? -9.258 -5.157 19.648 1.00 93.69 85 TYR A N 1
ATOM 720 C CA . TYR A 1 85 ? -9.596 -4.869 21.048 1.00 93.69 85 TYR A CA 1
ATOM 721 C C . TYR A 1 85 ? -11.098 -4.992 21.319 1.00 93.69 85 TYR A C 1
ATOM 723 O O . TYR A 1 85 ? -11.508 -5.575 22.316 1.00 93.69 85 TYR A O 1
ATOM 731 N N . TRP A 1 86 ? -11.935 -4.489 20.410 1.00 93.62 86 TRP A N 1
ATOM 732 C CA . TRP A 1 86 ? -13.383 -4.634 20.539 1.00 93.62 86 TRP A CA 1
ATOM 733 C C . TRP A 1 86 ? -13.837 -6.103 20.484 1.00 93.62 86 TRP A C 1
ATOM 735 O O . TRP A 1 86 ? -14.721 -6.496 21.247 1.00 93.62 86 TRP A O 1
ATOM 745 N N . ALA A 1 87 ? -13.248 -6.921 19.608 1.00 92.69 87 ALA A N 1
ATOM 746 C CA . ALA A 1 87 ? -13.553 -8.349 19.516 1.00 92.69 87 ALA A CA 1
ATOM 747 C C . ALA A 1 87 ? -13.148 -9.093 20.802 1.00 92.69 87 ALA A C 1
ATOM 749 O O . ALA A 1 87 ? -13.946 -9.858 21.344 1.00 92.69 87 ALA A O 1
ATOM 750 N N . GLU A 1 88 ? -11.967 -8.785 21.354 1.00 90.81 88 GLU A N 1
ATOM 751 C CA . GLU A 1 88 ? -11.500 -9.312 22.645 1.00 90.81 88 GLU A CA 1
ATOM 752 C C . GLU A 1 88 ? -12.451 -8.946 23.797 1.00 90.81 88 GLU A C 1
ATOM 754 O O . GLU A 1 88 ? -12.818 -9.815 24.591 1.00 90.81 88 GLU A O 1
ATOM 759 N N . ASP A 1 89 ? -12.907 -7.691 23.855 1.00 86.75 89 ASP A N 1
ATOM 760 C CA . ASP A 1 89 ? -13.818 -7.200 24.897 1.00 86.75 89 ASP A CA 1
ATOM 761 C C . ASP A 1 89 ? -15.237 -7.786 24.779 1.00 86.75 89 ASP A C 1
ATOM 763 O O . ASP A 1 89 ? -15.921 -7.990 25.787 1.00 86.75 89 ASP A O 1
ATOM 767 N N . THR A 1 90 ? -15.710 -8.042 23.555 1.00 89.62 90 THR A N 1
ATOM 768 C CA . THR A 1 90 ? -17.067 -8.558 23.295 1.00 89.62 90 THR A CA 1
ATOM 769 C C . THR A 1 90 ? -17.150 -10.084 23.212 1.00 89.62 90 THR A C 1
ATOM 771 O O . THR A 1 90 ? -18.258 -10.627 23.243 1.00 89.62 90 THR A O 1
ATOM 774 N N . GLY A 1 91 ? -16.010 -10.781 23.173 1.00 70.31 91 GLY A N 1
ATOM 775 C CA . GLY A 1 91 ? -15.925 -12.242 23.124 1.00 70.31 91 GLY A CA 1
ATOM 776 C C . GLY A 1 91 ? -16.381 -12.855 21.794 1.00 70.31 91 GLY A C 1
ATOM 777 O O . GLY A 1 91 ? -16.906 -13.971 21.802 1.00 70.31 91 GLY A O 1
ATOM 778 N N . GLN A 1 92 ? -16.234 -12.118 20.687 1.00 58.81 92 GLN A N 1
ATOM 779 C CA . GLN A 1 92 ? -16.497 -12.579 19.314 1.00 58.81 92 GLN A CA 1
ATOM 7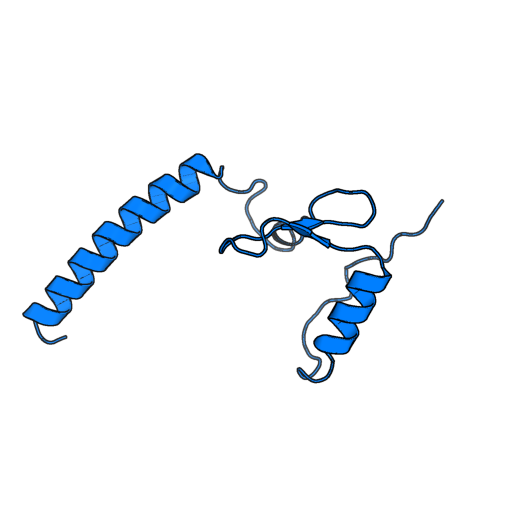80 C C . GLN A 1 92 ? -15.212 -13.012 18.609 1.00 58.81 92 GLN A C 1
ATOM 782 O O . GLN A 1 92 ? -14.164 -12.369 18.835 1.00 58.81 92 GLN A O 1
#

Secondary structure (DSSP, 8-state):
-PPPP-GGG----S-TT-HHHHHHHHHHTT-EEESTTSSSPEEE-TTSPBP-GGGTT-S-SSPPPHHHHHHHHHHHHHHHHHHHHHHHHHT-

Sequence (92 aa):
MKEYPVFEELIPDQPRQNLREFIDTLRDGGYQVTDGHTPDPDLIDPMGRAVETWRENYPYSERLSREEYELEKYYLQIELLKLQYWAEDTGQ

Foldseek 3Di:
DDDDPDPVPPDDPDPPPCPVVVVVVQVVQQWDWPPVVDPDIFIAHNVGDTDVCVPVVHPDPDDDDPVVVVVVVVVVVVVVVVVVVVCVVVVD

Radius of gyration: 19.26 Å; chains: 1; bounding box: 37×37×59 Å

pLDDT: mean 79.23, std 17.04, range [36.81, 97.69]